Protein AF-A0A2R3XYY7-F1 (afdb_monomer)

Organism: NCBI:txid2137335

Foldseek 3Di:
DVLLVVLLPDLEEEQEAEPADPRNCQQPDPPHPSVVSVVSSVVSPRPHYHYHYPPPVRPD

Sequence (60 aa):
KNMITGTSQADCAILIIAGGTGEFEAGISKDGQTREH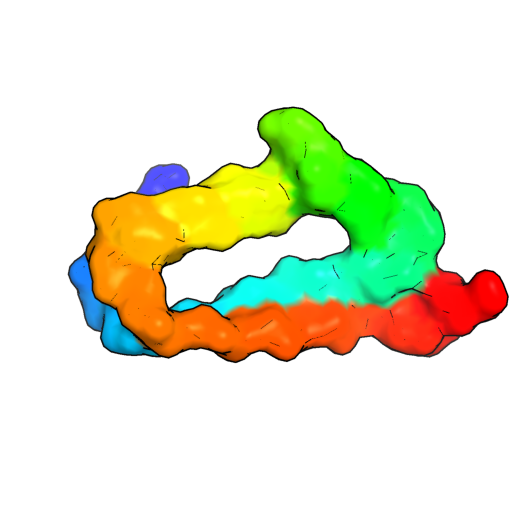ALLAFTLGVRQLIVAVNKMDTTK

Structure (mmCIF, N/CA/C/O backbone):
data_AF-A0A2R3XYY7-F1
#
_entry.id   AF-A0A2R3XYY7-F1
#
loop_
_atom_site.group_PDB
_atom_site.id
_atom_site.type_symbol
_atom_site.label_atom_id
_atom_site.label_alt_id
_atom_site.label_comp_id
_atom_site.label_asym_id
_atom_site.label_entity_id
_atom_site.label_seq_id
_atom_site.pdbx_PDB_ins_code
_atom_site.Cartn_x
_atom_site.Cartn_y
_atom_site.Cartn_z
_atom_site.occupancy
_atom_site.B_iso_or_equiv
_atom_site.auth_seq_id
_atom_site.auth_comp_id
_atom_site.auth_asym_id
_atom_site.auth_atom_id
_atom_site.pdbx_PDB_model_num
ATOM 1 N N . LYS A 1 1 ? 13.404 3.262 2.071 1.00 55.12 1 LYS A N 1
ATOM 2 C CA . LYS A 1 1 ? 14.443 2.877 1.073 1.00 55.12 1 LYS A CA 1
ATOM 3 C C . LYS A 1 1 ? 14.182 1.510 0.439 1.00 55.12 1 LYS A C 1
ATOM 5 O O . LYS A 1 1 ? 14.186 1.455 -0.779 1.00 55.12 1 LYS A O 1
ATOM 10 N N . ASN A 1 2 ? 13.864 0.461 1.204 1.00 79.06 2 ASN A N 1
ATOM 11 C CA . ASN A 1 2 ? 13.629 -0.887 0.646 1.00 79.06 2 ASN A CA 1
ATOM 12 C C . ASN A 1 2 ? 12.393 -0.994 -0.268 1.00 79.06 2 ASN A C 1
ATOM 14 O O . ASN A 1 2 ? 12.353 -1.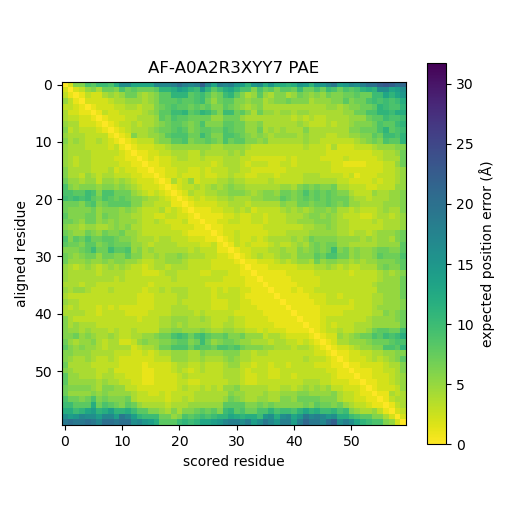845 -1.147 1.00 79.06 2 ASN A O 1
ATOM 18 N N . MET A 1 3 ? 11.404 -0.112 -0.094 1.00 75.75 3 MET A N 1
ATOM 19 C CA . MET A 1 3 ? 10.211 -0.090 -0.942 1.00 75.75 3 MET A CA 1
ATOM 20 C C . MET A 1 3 ? 10.514 0.344 -2.383 1.00 75.75 3 MET A C 1
ATOM 22 O O . MET A 1 3 ? 10.002 -0.251 -3.317 1.00 75.75 3 MET A O 1
ATOM 26 N N . ILE A 1 4 ? 11.388 1.339 -2.576 1.00 81.38 4 ILE A N 1
ATOM 27 C CA . ILE A 1 4 ? 11.633 1.956 -3.892 1.00 81.38 4 ILE A CA 1
ATOM 28 C C . ILE A 1 4 ? 12.245 0.945 -4.867 1.00 81.38 4 ILE A C 1
ATOM 30 O O . ILE A 1 4 ? 11.821 0.864 -6.014 1.00 81.38 4 ILE A O 1
ATOM 34 N N . THR A 1 5 ? 13.199 0.140 -4.395 1.00 84.44 5 THR A N 1
ATOM 35 C CA . THR A 1 5 ? 13.872 -0.886 -5.205 1.00 84.44 5 THR A CA 1
ATOM 36 C C . THR A 1 5 ? 12.961 -2.053 -5.578 1.00 84.44 5 THR A C 1
ATOM 38 O O . THR A 1 5 ? 13.155 -2.654 -6.628 1.00 84.44 5 THR A O 1
ATOM 41 N N . GLY A 1 6 ? 11.981 -2.385 -4.730 1.00 83.00 6 GLY A N 1
ATOM 42 C CA . GLY A 1 6 ? 10.996 -3.427 -5.029 1.00 83.00 6 GL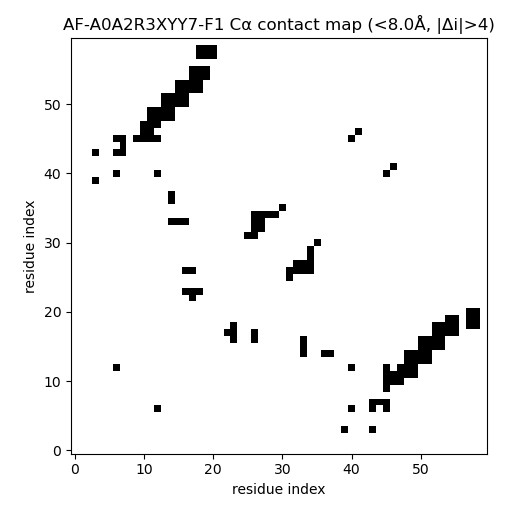Y A CA 1
ATOM 43 C C . GLY A 1 6 ? 9.920 -2.930 -5.992 1.00 83.00 6 GLY A C 1
ATOM 44 O O . GLY A 1 6 ? 9.611 -3.589 -6.978 1.00 83.00 6 GLY A O 1
ATOM 45 N N . THR A 1 7 ? 9.398 -1.728 -5.750 1.00 84.12 7 THR A N 1
ATOM 46 C CA . THR A 1 7 ? 8.329 -1.135 -6.560 1.00 84.12 7 THR A CA 1
ATOM 47 C C . THR A 1 7 ? 8.794 -0.766 -7.971 1.00 84.12 7 THR A C 1
ATOM 49 O O . THR A 1 7 ? 8.007 -0.872 -8.902 1.00 84.12 7 THR A O 1
ATOM 52 N N . SER A 1 8 ? 10.069 -0.409 -8.174 1.00 81.75 8 SER A N 1
ATOM 53 C CA . SER A 1 8 ? 10.606 -0.128 -9.517 1.00 81.75 8 SER A CA 1
ATOM 54 C C . SER A 1 8 ? 10.665 -1.348 -10.444 1.00 81.75 8 SER A C 1
ATOM 56 O O . SER A 1 8 ? 10.911 -1.188 -11.634 1.00 81.75 8 SER A O 1
ATOM 58 N N . GLN A 1 9 ? 10.516 -2.561 -9.905 1.00 84.56 9 GLN A N 1
ATOM 59 C CA . GLN A 1 9 ? 10.499 -3.812 -10.673 1.00 84.56 9 GLN A CA 1
ATOM 60 C C . GLN A 1 9 ? 9.094 -4.430 -10.746 1.00 84.56 9 GLN A C 1
ATOM 62 O O . GLN A 1 9 ? 8.937 -5.517 -11.293 1.00 84.56 9 GLN A O 1
ATOM 67 N N . ALA A 1 10 ? 8.085 -3.784 -10.156 1.00 83.62 10 ALA A N 1
ATOM 68 C CA . ALA A 1 10 ? 6.752 -4.348 -10.018 1.00 83.62 10 ALA A CA 1
ATOM 69 C C . ALA A 1 10 ? 5.820 -3.879 -11.146 1.00 83.62 10 ALA A C 1
ATOM 71 O O . ALA A 1 10 ? 5.630 -2.683 -11.350 1.00 83.62 10 ALA A O 1
ATOM 72 N N . ASP A 1 11 ? 5.167 -4.824 -11.824 1.00 85.56 11 ASP A N 1
ATOM 73 C CA . ASP A 1 11 ? 4.115 -4.525 -12.809 1.00 85.56 11 ASP A CA 1
ATOM 74 C C . ASP A 1 11 ? 2.748 -4.260 -12.150 1.00 85.56 11 ASP A C 1
ATOM 76 O O . ASP A 1 11 ? 1.894 -3.550 -12.694 1.00 85.56 11 ASP A O 1
ATOM 80 N N . CYS A 1 12 ? 2.542 -4.823 -10.955 1.00 87.25 12 CYS A N 1
ATOM 81 C CA . CYS A 1 12 ? 1.356 -4.635 -10.127 1.00 87.25 12 CYS A CA 1
ATOM 82 C C . CYS A 1 12 ? 1.737 -4.401 -8.659 1.00 87.25 12 CYS A C 1
ATOM 84 O O . CYS A 1 12 ? 2.739 -4.925 -8.173 1.00 87.25 12 CYS A O 1
ATOM 86 N N . ALA A 1 13 ? 0.928 -3.621 -7.943 1.00 89.94 13 ALA A N 1
ATOM 87 C CA . ALA A 1 13 ? 1.093 -3.385 -6.513 1.00 89.94 13 ALA A CA 1
ATOM 88 C C . ALA A 1 13 ? -0.204 -3.664 -5.761 1.00 89.94 13 ALA A C 1
ATOM 90 O O . ALA A 1 13 ? -1.303 -3.399 -6.250 1.00 89.94 13 ALA A O 1
ATOM 91 N N . ILE A 1 14 ? -0.050 -4.161 -4.536 1.00 91.44 14 ILE A N 1
ATOM 92 C CA . ILE A 1 14 ? -1.146 -4.335 -3.590 1.00 91.44 14 ILE A CA 1
ATOM 93 C C . ILE A 1 14 ? -0.976 -3.287 -2.493 1.00 91.44 14 ILE A C 1
ATOM 95 O O . ILE A 1 14 ? 0.034 -3.269 -1.790 1.00 91.44 14 ILE A O 1
ATOM 99 N N . LEU A 1 15 ? -1.967 -2.413 -2.350 1.00 91.12 15 LEU A N 1
ATOM 100 C CA . LEU A 1 15 ? -2.034 -1.410 -1.299 1.00 91.12 15 LEU A CA 1
ATOM 101 C C . LEU A 1 15 ? -2.981 -1.895 -0.204 1.00 91.12 15 LEU A C 1
ATOM 103 O O . LEU A 1 15 ? -4.181 -2.033 -0.432 1.00 91.12 15 LEU A O 1
ATOM 107 N N . ILE A 1 16 ? -2.439 -2.130 0.989 1.00 92.25 16 ILE A N 1
ATOM 108 C CA . ILE A 1 16 ? -3.223 -2.547 2.153 1.00 92.25 16 ILE A CA 1
ATOM 109 C C . ILE A 1 16 ? -3.596 -1.312 2.974 1.00 92.25 16 ILE A C 1
ATOM 111 O O . ILE A 1 16 ? -2.727 -0.526 3.354 1.00 92.25 16 ILE A O 1
ATOM 115 N N . ILE A 1 17 ? -4.885 -1.160 3.264 1.00 90.62 17 ILE A N 1
ATOM 116 C CA . ILE A 1 17 ? -5.443 -0.065 4.059 1.00 90.62 17 ILE A CA 1
ATOM 117 C C . ILE A 1 17 ? -6.132 -0.658 5.284 1.00 90.62 17 ILE A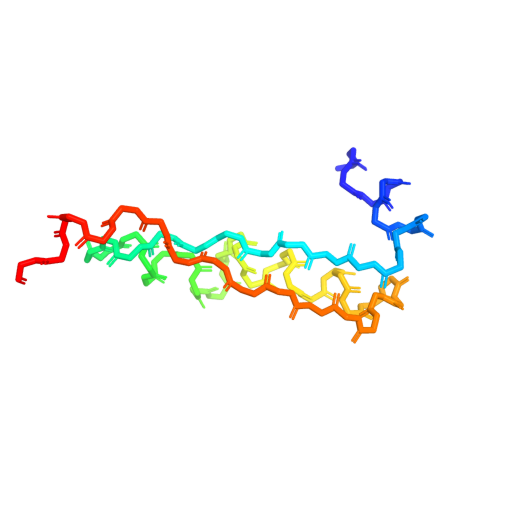 C 1
ATOM 119 O O . ILE A 1 17 ? -6.908 -1.597 5.154 1.00 90.62 17 ILE A O 1
ATOM 123 N N . ALA A 1 18 ? -5.865 -0.131 6.476 1.00 90.75 18 ALA A N 1
ATOM 124 C CA . ALA A 1 18 ? -6.609 -0.524 7.666 1.00 90.75 18 ALA A CA 1
ATOM 125 C C . ALA A 1 18 ? -7.991 0.144 7.673 1.00 90.75 18 ALA A C 1
ATOM 127 O O . ALA A 1 18 ? -8.090 1.350 7.470 1.00 90.75 18 ALA A O 1
ATOM 128 N N . GLY A 1 19 ? -9.045 -0.642 7.895 1.00 88.06 19 GLY A N 1
ATOM 129 C CA . GLY A 1 19 ? -10.422 -0.156 7.982 1.00 88.06 19 GLY A CA 1
ATOM 130 C C . GLY A 1 19 ? -10.809 0.387 9.359 1.00 88.06 19 GLY A C 1
ATOM 131 O O . GLY A 1 19 ? -11.845 1.028 9.472 1.00 88.06 19 GLY A O 1
ATOM 132 N N . GLY A 1 20 ? -10.003 0.151 10.398 1.00 88.88 20 GLY A N 1
ATOM 133 C CA . GLY A 1 20 ? -10.315 0.591 11.757 1.00 88.88 20 GLY A CA 1
ATOM 134 C C . GLY A 1 20 ? -10.447 2.112 11.876 1.00 88.88 20 GLY A C 1
ATOM 135 O O . GLY A 1 20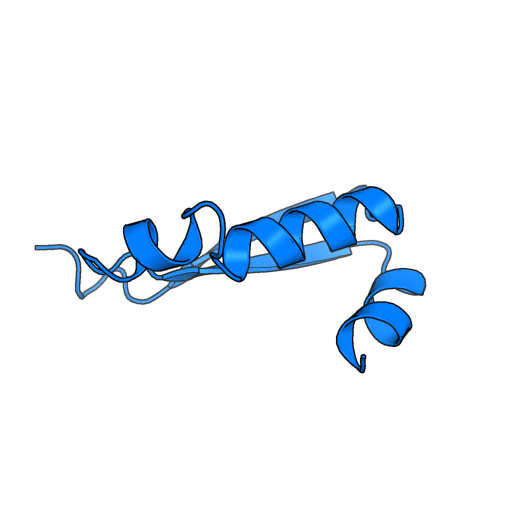 ? -9.640 2.861 11.319 1.00 88.88 20 GLY A O 1
ATOM 136 N N . THR A 1 21 ? -11.445 2.565 12.636 1.00 82.81 21 THR A N 1
ATOM 137 C CA . THR A 1 21 ? -11.713 3.986 12.898 1.00 82.81 21 THR A CA 1
ATOM 138 C C . THR A 1 21 ? -10.503 4.633 13.579 1.00 82.81 21 THR A C 1
ATOM 140 O O . THR A 1 21 ? -10.047 4.171 14.624 1.00 82.81 21 THR A O 1
ATOM 143 N N . GLY A 1 22 ? -9.951 5.686 12.983 1.00 85.00 22 GLY A N 1
ATOM 144 C CA . GLY A 1 22 ? -8.711 6.347 13.396 1.00 85.00 22 GLY A CA 1
ATOM 145 C C . GLY A 1 22 ? -7.457 5.830 12.679 1.00 85.00 22 GLY A C 1
ATOM 146 O O . GLY A 1 22 ? -6.566 6.625 12.376 1.00 85.00 22 GLY A O 1
ATOM 147 N N . GLU A 1 23 ? -7.375 4.532 12.358 1.00 86.69 23 GLU A N 1
ATOM 148 C CA . GLU A 1 23 ? -6.253 3.96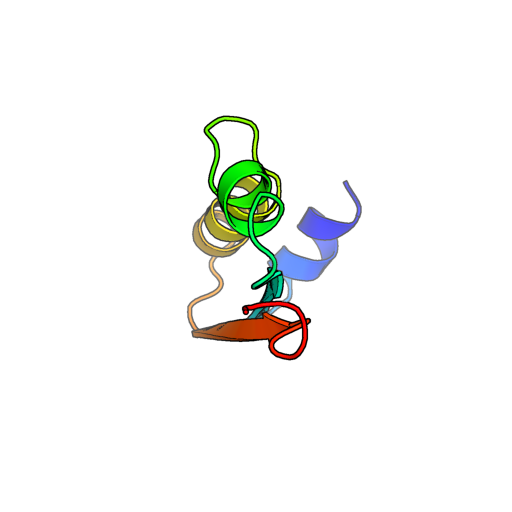8 11.586 1.00 86.69 23 GLU A CA 1
ATOM 149 C C . GLU A 1 23 ? -6.347 4.363 10.107 1.00 86.69 23 GLU A C 1
ATOM 151 O O . GLU A 1 23 ? -5.335 4.712 9.489 1.00 86.69 23 GLU A O 1
ATOM 156 N N . PHE A 1 24 ? -7.563 4.359 9.554 1.00 88.06 24 PHE A N 1
ATOM 157 C CA . PHE A 1 24 ? -7.826 4.818 8.193 1.00 88.06 24 PHE A CA 1
ATOM 158 C C . PHE A 1 24 ? -7.466 6.303 8.024 1.00 88.06 24 PHE A C 1
ATOM 160 O O . PHE A 1 24 ? -6.727 6.679 7.111 1.00 88.06 24 PHE A O 1
ATOM 167 N N . GLU A 1 25 ? -7.933 7.146 8.944 1.00 88.88 25 GLU A N 1
ATOM 168 C CA . GLU A 1 25 ? -7.716 8.591 8.942 1.00 88.88 25 GLU A CA 1
ATOM 169 C C . GLU A 1 25 ? -6.235 8.945 9.124 1.00 88.88 25 GLU A C 1
ATOM 171 O O . GLU A 1 25 ? -5.720 9.825 8.430 1.00 88.88 25 GLU A O 1
ATOM 176 N N . ALA A 1 26 ? -5.520 8.232 10.000 1.00 89.06 26 ALA A N 1
ATOM 177 C CA . ALA A 1 26 ? -4.077 8.39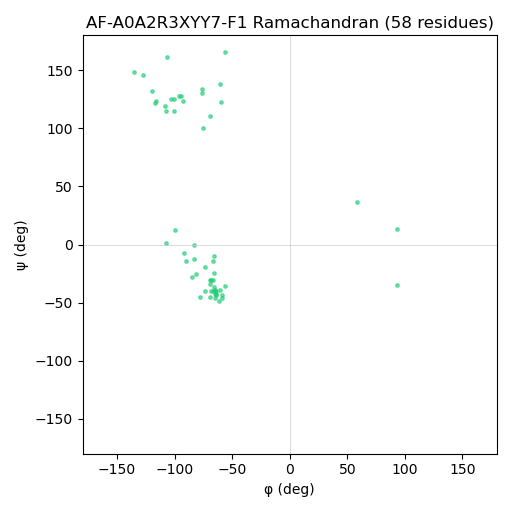4 10.154 1.00 89.06 26 ALA A CA 1
ATOM 178 C C . ALA A 1 26 ? -3.316 7.993 8.877 1.00 89.06 26 ALA A C 1
ATOM 180 O O . ALA A 1 26 ? -2.374 8.679 8.476 1.00 89.06 26 ALA A O 1
ATOM 181 N N . GLY A 1 27 ? -3.742 6.917 8.205 1.00 87.38 27 GLY A N 1
ATOM 182 C CA . GLY A 1 27 ? -3.129 6.433 6.966 1.00 87.38 27 GLY A CA 1
ATOM 183 C C . GLY A 1 27 ? -3.337 7.353 5.757 1.00 87.38 27 GLY A C 1
ATOM 184 O O . GLY A 1 27 ? -2.435 7.469 4.922 1.00 87.38 27 GLY A O 1
ATOM 185 N N . ILE A 1 28 ? -4.493 8.026 5.666 1.00 88.69 28 ILE A N 1
ATOM 186 C CA . ILE A 1 28 ? -4.845 8.938 4.558 1.00 88.69 28 ILE A CA 1
ATOM 187 C C . ILE A 1 28 ? -4.459 10.404 4.816 1.00 88.69 28 ILE A C 1
ATOM 189 O O . ILE A 1 28 ? -4.564 11.243 3.916 1.00 88.69 28 ILE A O 1
ATOM 193 N N . SER A 1 29 ? -4.007 10.721 6.032 1.00 90.38 29 SER A N 1
ATOM 194 C CA . SER A 1 29 ? -3.535 12.054 6.410 1.00 90.38 29 SER A CA 1
ATOM 195 C C . SER A 1 29 ? -2.398 12.548 5.500 1.00 90.38 29 SER A C 1
ATOM 197 O O . SER A 1 29 ? -1.780 11.789 4.750 1.00 90.38 29 SER A O 1
ATOM 199 N N . LYS A 1 30 ? -2.088 13.851 5.562 1.00 84.56 30 LYS A N 1
ATOM 200 C CA . LYS A 1 30 ? -1.006 14.457 4.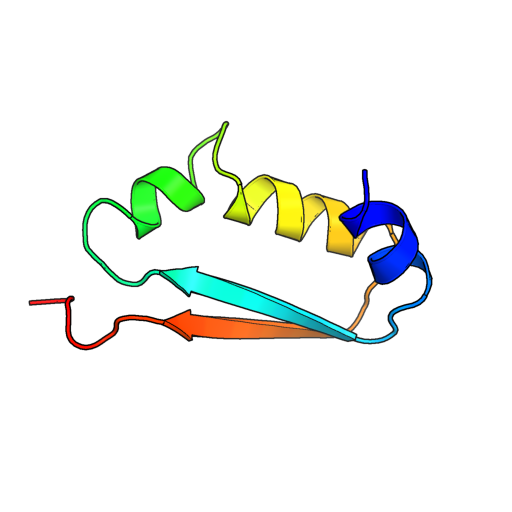765 1.00 84.56 30 LYS A CA 1
ATOM 201 C C . LYS A 1 30 ? 0.345 13.776 4.996 1.00 84.56 30 LYS A C 1
ATOM 203 O O . LYS A 1 30 ? 1.068 13.599 4.021 1.00 84.56 30 LYS A O 1
ATOM 208 N N . ASP A 1 31 ? 0.597 13.350 6.231 1.00 86.81 31 ASP A N 1
ATOM 209 C CA . ASP A 1 31 ? 1.799 12.629 6.670 1.00 86.81 31 ASP A CA 1
ATOM 210 C C . ASP A 1 31 ? 1.566 11.105 6.769 1.00 86.81 31 ASP A C 1
ATOM 212 O O . ASP A 1 31 ? 2.348 10.367 7.369 1.00 86.81 31 ASP A O 1
ATOM 216 N N . GLY A 1 32 ? 0.450 10.626 6.213 1.00 89.56 32 GLY A N 1
ATOM 217 C CA . GLY A 1 32 ? 0.033 9.234 6.263 1.00 89.56 32 GLY A CA 1
ATOM 218 C C . GLY A 1 32 ? 0.822 8.345 5.300 1.00 89.56 32 GLY A C 1
ATOM 219 O O . GLY A 1 32 ? 0.989 8.652 4.117 1.00 89.56 32 GLY A O 1
ATOM 220 N N . GLN A 1 33 ? 1.265 7.191 5.801 1.00 88.69 33 GLN A N 1
ATOM 221 C CA . GLN A 1 33 ? 2.078 6.238 5.038 1.00 88.69 33 GLN A CA 1
ATOM 222 C C . GLN A 1 33 ? 1.324 5.619 3.855 1.00 88.69 33 GLN A C 1
ATOM 224 O O . GLN A 1 33 ? 1.901 5.428 2.789 1.00 88.69 33 GLN A O 1
ATOM 229 N N . THR A 1 34 ? 0.025 5.336 3.991 1.00 89.75 34 THR A N 1
ATOM 230 C CA . THR A 1 34 ? -0.783 4.763 2.900 1.00 89.75 34 THR A CA 1
ATOM 231 C C . THR A 1 34 ? -0.812 5.692 1.687 1.00 89.75 34 THR A C 1
ATOM 233 O O . THR A 1 34 ? -0.693 5.235 0.549 1.00 89.75 34 THR A O 1
ATOM 236 N N . ARG A 1 35 ? -0.907 7.006 1.929 1.00 88.25 35 ARG A N 1
ATOM 237 C CA . ARG A 1 35 ? -0.875 8.030 0.882 1.00 88.25 35 ARG A CA 1
ATOM 238 C C . ARG A 1 35 ? 0.506 8.151 0.237 1.00 88.25 35 ARG A C 1
ATOM 240 O O . ARG A 1 35 ? 0.593 8.196 -0.990 1.00 88.25 35 ARG A O 1
ATOM 247 N N . GLU A 1 36 ? 1.569 8.181 1.040 1.00 90.31 36 GLU A N 1
ATOM 248 C CA . GLU A 1 36 ? 2.951 8.236 0.542 1.00 90.31 36 GLU A CA 1
ATOM 249 C C . GLU A 1 36 ? 3.267 7.023 -0.347 1.00 90.31 36 GLU A C 1
ATOM 251 O O . GLU A 1 36 ? 3.758 7.165 -1.467 1.00 90.31 36 GLU A O 1
ATOM 256 N N . HIS A 1 37 ? 2.899 5.827 0.107 1.00 88.44 37 HIS A N 1
ATOM 257 C CA . HIS A 1 37 ? 3.117 4.578 -0.614 1.00 88.44 37 HIS A CA 1
ATOM 258 C C . HIS A 1 37 ? 2.334 4.494 -1.928 1.00 88.44 37 HIS A C 1
ATOM 260 O O . HIS A 1 37 ? 2.879 4.034 -2.933 1.00 88.44 37 HIS A O 1
ATOM 266 N N . ALA A 1 38 ? 1.089 4.976 -1.953 1.00 88.31 38 ALA A N 1
ATOM 267 C CA . ALA A 1 38 ? 0.301 5.052 -3.181 1.00 88.31 38 ALA A CA 1
ATOM 268 C C . ALA A 1 38 ? 0.937 6.007 -4.207 1.00 88.31 38 ALA A C 1
ATOM 270 O O . ALA A 1 38 ? 1.032 5.681 -5.392 1.00 88.31 38 ALA A O 1
ATOM 271 N N . LEU A 1 39 ? 1.428 7.165 -3.750 1.00 89.38 39 LEU A N 1
ATOM 272 C CA . LEU A 1 39 ? 2.088 8.143 -4.614 1.00 89.38 39 LEU A CA 1
ATOM 273 C C . LEU A 1 39 ? 3.420 7.618 -5.165 1.00 89.38 39 LEU A C 1
ATOM 275 O O . LEU A 1 39 ? 3.723 7.819 -6.343 1.00 89.38 39 LEU A O 1
ATOM 279 N N . LEU A 1 40 ? 4.202 6.920 -4.340 1.00 90.00 40 LEU A N 1
ATOM 280 C CA . LEU A 1 40 ? 5.445 6.285 -4.774 1.00 90.00 40 LEU A CA 1
ATOM 281 C C . LEU A 1 40 ? 5.183 5.186 -5.808 1.00 90.00 40 LEU A C 1
ATOM 283 O O . LEU A 1 40 ? 5.873 5.151 -6.823 1.00 90.00 40 LEU A O 1
ATOM 287 N N . ALA A 1 41 ? 4.169 4.338 -5.605 1.00 89.62 41 ALA A N 1
ATOM 288 C CA . ALA A 1 41 ? 3.786 3.314 -6.579 1.00 89.62 41 ALA A CA 1
ATOM 289 C C . ALA A 1 41 ? 3.411 3.922 -7.939 1.00 89.62 41 ALA A C 1
ATOM 291 O O . ALA A 1 41 ? 3.879 3.450 -8.975 1.00 89.62 41 ALA A O 1
ATOM 292 N N . PHE A 1 42 ? 2.648 5.019 -7.929 1.00 86.94 42 PHE A N 1
ATOM 293 C CA . PHE A 1 42 ? 2.299 5.747 -9.147 1.00 86.94 42 PHE A CA 1
ATOM 294 C C . PHE A 1 42 ? 3.528 6.365 -9.832 1.00 86.94 42 PHE A C 1
ATOM 296 O O . PHE A 1 42 ? 3.713 6.220 -11.038 1.00 86.94 42 PHE A O 1
ATOM 303 N N . THR A 1 43 ? 4.403 7.011 -9.060 1.00 88.56 43 THR A N 1
ATOM 304 C CA . THR A 1 43 ? 5.601 7.690 -9.585 1.00 88.56 43 THR A CA 1
ATOM 305 C C . THR A 1 43 ? 6.622 6.706 -10.162 1.00 88.56 43 THR A C 1
ATOM 307 O O . THR A 1 43 ? 7.331 7.034 -11.109 1.00 88.56 43 THR A O 1
ATOM 310 N N . LEU A 1 44 ? 6.683 5.488 -9.620 1.00 87.94 44 LEU A N 1
ATOM 311 C CA . LEU A 1 44 ? 7.580 4.426 -10.081 1.00 87.94 44 LEU A CA 1
ATOM 312 C C . LEU A 1 44 ? 7.026 3.632 -11.276 1.00 87.94 44 LEU A C 1
ATOM 314 O O . LEU A 1 44 ? 7.718 2.755 -11.783 1.00 87.94 44 LEU A O 1
ATOM 318 N N . GLY A 1 45 ? 5.825 3.962 -11.763 1.00 86.38 45 GLY A N 1
ATOM 319 C CA . GLY A 1 45 ? 5.276 3.405 -13.000 1.00 86.38 45 GLY A CA 1
ATOM 320 C C . GLY A 1 45 ? 4.392 2.170 -12.827 1.00 86.38 45 GLY A C 1
ATOM 321 O O . GLY A 1 45 ? 4.051 1.535 -13.826 1.00 86.38 45 GLY A O 1
ATOM 322 N N . VAL A 1 46 ? 3.965 1.843 -11.602 1.00 88.06 46 VAL A N 1
ATOM 323 C CA . VAL A 1 46 ? 3.028 0.737 -11.377 1.00 88.06 46 VAL A CA 1
ATOM 324 C C . VAL A 1 46 ? 1.652 1.114 -11.926 1.00 88.06 46 VAL A C 1
ATOM 326 O O . VAL A 1 46 ? 0.966 1.988 -11.396 1.00 88.06 46 VAL A O 1
ATOM 329 N N . ARG A 1 47 ? 1.237 0.447 -13.007 1.00 85.12 47 ARG A N 1
ATOM 330 C CA . ARG A 1 47 ? -0.039 0.722 -13.692 1.00 85.12 47 ARG A CA 1
ATOM 331 C C . ARG A 1 47 ? -1.231 -0.007 -13.083 1.00 85.12 47 ARG A C 1
ATOM 333 O O . ARG A 1 47 ? -2.353 0.474 -13.210 1.00 85.12 47 ARG A O 1
ATOM 340 N N . GLN A 1 48 ? -1.004 -1.161 -12.460 1.00 88.75 48 GLN A N 1
ATOM 341 C CA . GLN A 1 48 ? -2.060 -1.954 -11.836 1.00 88.75 48 GLN A CA 1
ATOM 342 C C . GLN A 1 48 ? -1.952 -1.866 -10.318 1.00 88.75 48 GLN A C 1
ATOM 344 O O . GLN A 1 48 ? -0.981 -2.339 -9.728 1.00 88.75 48 GLN A O 1
ATOM 349 N N . LEU A 1 49 ? -2.961 -1.267 -9.689 1.00 89.44 49 LEU A N 1
ATOM 350 C CA . LEU A 1 49 ? -3.041 -1.133 -8.240 1.00 89.44 49 LEU A CA 1
ATOM 351 C C . LEU A 1 49 ? -4.267 -1.887 -7.724 1.00 89.44 49 LEU A C 1
ATOM 353 O O . LEU A 1 49 ? -5.394 -1.585 -8.111 1.00 89.44 49 LEU A O 1
ATOM 357 N N . ILE A 1 50 ? -4.042 -2.846 -6.831 1.00 92.19 50 ILE A N 1
ATOM 358 C CA . ILE A 1 50 ? -5.093 -3.571 -6.117 1.00 92.19 50 ILE A CA 1
ATOM 359 C C . ILE A 1 50 ? -5.164 -3.004 -4.703 1.00 92.19 50 ILE A C 1
ATOM 361 O O . ILE A 1 50 ? -4.160 -2.972 -3.997 1.00 92.19 50 ILE A O 1
ATOM 365 N N . VAL A 1 51 ? -6.346 -2.566 -4.276 1.00 91.25 51 VAL A N 1
ATOM 366 C CA . VAL A 1 51 ? -6.562 -2.053 -2.919 1.00 91.25 51 VAL A CA 1
ATOM 367 C C . VAL A 1 51 ? -7.209 -3.141 -2.069 1.00 91.25 51 VAL A C 1
ATOM 369 O O . VAL A 1 51 ? -8.258 -3.668 -2.430 1.00 91.25 51 VAL A O 1
ATOM 372 N N . ALA A 1 52 ? -6.589 -3.464 -0.937 1.00 92.81 52 ALA A N 1
ATOM 373 C CA . ALA A 1 52 ? -7.093 -4.424 0.037 1.00 92.81 52 ALA A CA 1
ATOM 374 C C . ALA A 1 52 ? -7.378 -3.718 1.366 1.00 92.81 52 ALA A C 1
ATOM 376 O O . ALA A 1 52 ? -6.488 -3.098 1.948 1.00 92.81 52 ALA A O 1
ATOM 377 N N . VAL A 1 53 ? -8.610 -3.826 1.862 1.00 91.06 53 VAL A N 1
ATOM 378 C CA . VAL A 1 53 ? -8.986 -3.295 3.178 1.00 91.06 53 VAL A CA 1
ATOM 379 C C . VAL A 1 53 ? -8.822 -4.396 4.221 1.00 91.06 53 V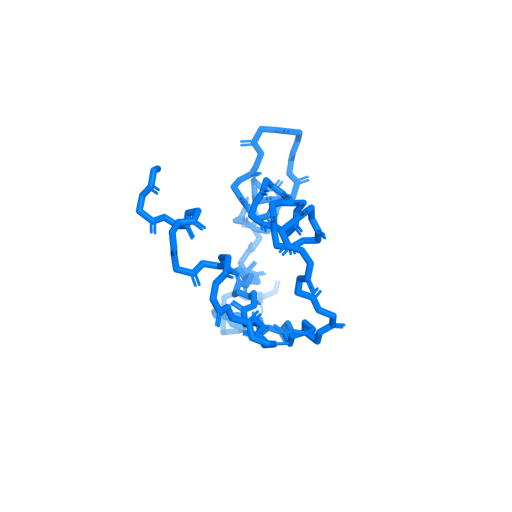AL A C 1
ATOM 381 O O . VAL A 1 53 ? -9.389 -5.478 4.090 1.00 91.06 53 VAL A O 1
ATOM 384 N N . ASN A 1 54 ? -8.018 -4.129 5.244 1.00 90.06 54 ASN A N 1
ATOM 385 C CA . ASN A 1 54 ? -7.709 -5.040 6.338 1.00 90.06 54 ASN A CA 1
ATOM 386 C C . ASN A 1 54 ? -8.427 -4.608 7.628 1.00 90.06 54 ASN A C 1
ATOM 388 O O . ASN A 1 54 ? -8.818 -3.450 7.760 1.00 90.06 54 ASN A O 1
ATOM 392 N N . LYS A 1 55 ? -8.562 -5.519 8.598 1.00 87.94 55 LYS A N 1
ATOM 393 C CA . LYS A 1 55 ? -9.243 -5.290 9.887 1.00 87.94 55 LYS A CA 1
ATOM 394 C C . LYS A 1 55 ? -10.713 -4.855 9.766 1.00 87.94 55 LYS A C 1
ATOM 396 O O . LYS A 1 55 ? -11.188 -4.034 10.550 1.00 87.94 55 LYS A O 1
ATOM 401 N N . MET A 1 56 ? -11.452 -5.383 8.788 1.00 88.75 56 MET A N 1
ATOM 402 C CA . MET A 1 56 ? -12.882 -5.059 8.610 1.00 88.75 56 MET A CA 1
ATOM 403 C C . MET A 1 56 ? -13.782 -5.557 9.755 1.00 88.75 56 MET A C 1
ATOM 405 O O . MET A 1 56 ? -14.950 -5.203 9.832 1.00 88.75 56 MET A O 1
ATOM 409 N N . ASP A 1 57 ? -13.252 -6.370 10.662 1.00 88.56 57 ASP A N 1
ATOM 410 C CA . ASP A 1 57 ? -13.898 -6.757 11.916 1.00 88.56 57 ASP A CA 1
ATOM 411 C C . ASP A 1 57 ? -13.905 -5.626 12.964 1.00 88.56 57 ASP A C 1
ATOM 413 O O . ASP A 1 57 ? -14.706 -5.652 13.898 1.00 88.56 57 ASP A O 1
ATOM 417 N N . THR A 1 58 ? -13.034 -4.623 12.810 1.00 82.31 58 THR A N 1
ATOM 418 C CA . THR A 1 58 ? -12.875 -3.512 13.767 1.00 82.31 58 THR A CA 1
ATOM 419 C C . THR A 1 58 ? -13.775 -2.312 13.484 1.00 82.31 58 THR A C 1
ATOM 421 O O . THR A 1 58 ? -13.963 -1.467 14.359 1.00 82.31 58 THR A O 1
ATOM 424 N N . THR A 1 59 ? -14.368 -2.245 12.293 1.00 67.62 59 THR A N 1
ATOM 425 C CA . THR A 1 59 ? -15.402 -1.266 11.948 1.00 67.62 59 THR A CA 1
ATOM 426 C C . THR A 1 59 ? -16.717 -1.678 12.603 1.00 67.62 59 THR A C 1
ATOM 428 O O . THR A 1 59 ? -17.394 -2.583 12.115 1.00 67.62 59 THR A O 1
ATOM 431 N N . LYS A 1 60 ? -17.047 -1.044 13.731 1.00 59.78 60 LYS A N 1
ATOM 432 C CA . LYS A 1 60 ? -18.378 -1.085 14.350 1.00 59.78 60 LYS A CA 1
ATOM 433 C C . LYS A 1 60 ? -19.179 0.154 13.990 1.00 59.78 60 LYS A C 1
ATOM 435 O O . LYS A 1 60 ? -18.565 1.243 13.954 1.00 59.78 60 LYS A O 1
#

Mean predicted aligned error: 4.68 Å

InterPro domains:
  IPR000795 Translational (tr)-type GTP-binding domain [PF00009] (1-59)
  IPR000795 Translational (tr)-type GTP-binding domain [PR00315] (5-16)
  IPR000795 Translational (tr)-type GTP-binding domain [PR00315] (49-58)
  IPR027417 P-loop containing nucleoside triphosphate hydrolase [G3DSA:3.40.50.300] (1-60)
  IPR027417 P-loop containing nucleoside triphosphate hydrolase [SSF52540] (1-59)
  IPR050100 Translation factor GTPase superfamily members [PTHR23115] (1-59)

pLDDT: mean 86.21, std 6.78, range [55.12, 92.81]

Solvent-accessible surface area (backbone atoms only — not comparable to full-atom values): 3523 Å² total; per-residue (Å²): 116,76,60,60,70,52,43,62,74,34,71,58,47,77,47,73,41,52,50,27,84,64,51,36,58,52,26,65,34,98,88,10,62,54,45,53,52,53,51,50,39,54,74,51,63,33,79,41,78,46,80,43,77,38,59,67,85,58,55,125

Radius of gyration: 12.43 Å; Cα contacts (8 Å, |Δi|>4): 79; chains: 1; bounding box: 33×21×28 Å

Secondary structure (DSSP, 8-state):
-HHHHHHTT-SEEEEEEE-STTHHHHHHSTT-HHHHHHHHHHHTT--EEEEEEE-TTS--

Nearest PDB structures (foldseek):
  8g5z-assembly1_EF  TM=9.668E-01  e=2.538E-06  Homo sapiens
  9bdp-assembly1_EF1A  TM=9.680E-01  e=4.097E-06  Saccharomyces cerevisiae
  4cxg-assembly1_A  TM=9.572E-01  e=2.655E-04  Oryctolagus cuniculus
  1jny-assembly1_A  TM=8.534E-01  e=6.459E-04  Saccharolobus solfataricus
  1jny-assembly2_B  TM=8.878E-01  e=2.369E-03  Saccharolobus solfataricus